Protein AF-A0A8D8AAT9-F1 (afdb_monomer)

Radius of gyration: 18.58 Å; Cα contacts (8 Å, |Δi|>4): 107; chains: 1; bounding box: 47×24×62 Å

Sequence (138 aa):
MTPTVLLALEHLLLLVICITGDKLGAIVQKPPLLRAVIDNITHALIGGLVTEIIVRDYKDQLDRSDQITLIAVGFVASSWIDLDHFIEARSFHLDDATSLTHRPFLHNSMIFVALFASMITSVICQHSLLGSLWFSVG

Foldseek 3Di:
DPPVVVLVVLVVVLVVLVVVLVVVLVVPPPDLVVSLVSNLQSQLVNQLSVLLSVVVVCVVVDDPVRSVVSSNCSSVLSSCLLVQLCVVLVHPDSCSSSVDPDDGDSVPVVVVVVVVVVVVVVVVVVVVVVVVVVVVVD

pLDDT: mean 80.0, std 12.66, range [44.53, 96.56]

Mean predicted aligned error: 9.88 Å

InterPro domains:
  IPR026572 Transmembrane protein 267 [PTHR13628] (6-126)

Solvent-accessible surface area (backbone atoms only — not comparable to full-atom values): 7459 Å² total; per-residue (Å²): 130,56,73,66,58,52,54,52,49,54,54,51,50,50,53,50,48,53,54,50,35,56,50,51,44,68,70,37,71,70,58,62,68,61,24,52,50,47,49,33,51,37,37,17,52,51,27,23,52,55,34,44,61,56,45,61,80,43,48,94,82,42,55,74,68,53,48,52,49,50,24,50,49,30,19,54,56,33,43,49,45,67,52,36,32,30,61,70,47,74,32,93,48,64,69,51,28,72,62,57,93,63,83,44,77,50,72,43,58,65,54,53,51,50,52,52,52,49,50,52,50,49,54,53,48,51,54,53,51,54,51,52,52,53,66,72,76,105

Structure (mmCIF, N/CA/C/O backbone):
data_AF-A0A8D8AAT9-F1
#
_entry.id   AF-A0A8D8AAT9-F1
#
loop_
_atom_site.group_PDB
_atom_site.id
_atom_site.type_symbol
_atom_site.label_atom_id
_atom_site.label_alt_id
_atom_site.label_comp_id
_atom_site.label_asym_id
_atom_site.label_entity_id
_atom_site.label_seq_id
_atom_site.pdbx_PDB_ins_code
_atom_site.Cartn_x
_atom_site.Cartn_y
_atom_site.Cartn_z
_atom_site.occupancy
_atom_site.B_iso_or_equiv
_atom_site.auth_seq_id
_atom_site.auth_comp_id
_atom_site.auth_asym_id
_atom_site.auth_atom_id
_atom_site.pdbx_PDB_model_num
ATOM 1 N N . MET A 1 1 ? -26.014 -2.847 5.798 1.00 61.47 1 MET A N 1
ATOM 2 C CA . MET A 1 1 ? -25.142 -4.044 5.839 1.00 61.47 1 MET A CA 1
ATOM 3 C C . MET A 1 1 ? -24.715 -4.280 7.270 1.00 61.47 1 MET A C 1
ATOM 5 O O . MET A 1 1 ? -24.475 -3.306 7.971 1.00 61.47 1 MET A O 1
ATOM 9 N N . THR A 1 2 ? -24.622 -5.533 7.708 1.00 81.69 2 THR A N 1
ATOM 10 C CA . THR A 1 2 ? -23.966 -5.843 8.984 1.00 81.69 2 THR A CA 1
ATOM 11 C C . THR A 1 2 ? -22.454 -5.599 8.852 1.00 81.69 2 THR A C 1
ATOM 13 O O . THR A 1 2 ? -21.920 -5.717 7.744 1.00 81.69 2 THR A O 1
ATOM 16 N N . PRO A 1 3 ? -21.747 -5.263 9.947 1.00 81.06 3 PRO A N 1
ATOM 17 C CA . PRO A 1 3 ? -20.299 -5.026 9.921 1.00 81.06 3 PRO A CA 1
ATOM 18 C C . PRO A 1 3 ? -19.513 -6.215 9.347 1.00 81.06 3 PRO A C 1
ATOM 20 O O . PRO A 1 3 ? -18.550 -6.020 8.617 1.00 81.06 3 PRO A O 1
ATOM 23 N N . THR A 1 4 ? -19.993 -7.438 9.577 1.00 85.25 4 THR A N 1
ATOM 24 C CA . THR A 1 4 ? -19.422 -8.674 9.024 1.00 85.25 4 THR A CA 1
ATOM 25 C C . THR A 1 4 ? -19.498 -8.764 7.502 1.00 85.25 4 THR A C 1
ATOM 27 O O . THR A 1 4 ? -18.540 -9.198 6.871 1.00 85.25 4 THR A O 1
ATOM 30 N N . VAL A 1 5 ? -20.609 -8.344 6.889 1.00 89.88 5 VAL A N 1
ATOM 31 C CA . VAL A 1 5 ? -20.745 -8.387 5.424 1.00 89.88 5 VAL A CA 1
ATOM 32 C C . VAL A 1 5 ? -19.837 -7.335 4.787 1.00 89.88 5 VAL A C 1
ATOM 34 O O . VAL A 1 5 ? -19.249 -7.595 3.747 1.00 89.88 5 VAL A O 1
ATOM 37 N N . LEU A 1 6 ? -19.682 -6.167 5.415 1.00 89.56 6 LEU A N 1
ATOM 38 C CA . LEU A 1 6 ? -18.788 -5.122 4.914 1.00 89.56 6 LEU A CA 1
ATOM 39 C C . LEU A 1 6 ? -17.319 -5.557 4.961 1.00 89.56 6 LEU A C 1
ATOM 41 O O . LEU A 1 6 ? -16.641 -5.467 3.944 1.00 89.56 6 LEU A O 1
ATOM 45 N N . LEU A 1 7 ? -16.884 -6.145 6.078 1.00 89.00 7 LEU A N 1
ATOM 46 C CA . LEU A 1 7 ? -15.547 -6.727 6.202 1.00 89.00 7 LEU A CA 1
ATOM 47 C C . LEU A 1 7 ? -15.298 -7.814 5.142 1.00 89.00 7 LEU A C 1
ATOM 49 O O . LEU A 1 7 ? -14.238 -7.853 4.521 1.00 89.00 7 LEU A O 1
ATOM 53 N N . ALA A 1 8 ? -16.289 -8.676 4.889 1.00 90.69 8 ALA A N 1
ATOM 54 C CA . ALA A 1 8 ? -16.193 -9.700 3.850 1.00 90.69 8 ALA A CA 1
ATOM 55 C C . ALA A 1 8 ? -16.064 -9.097 2.438 1.00 90.69 8 ALA A C 1
ATOM 57 O O . ALA A 1 8 ? -15.310 -9.624 1.620 1.00 90.69 8 ALA A O 1
ATOM 58 N N . LEU A 1 9 ? -16.757 -7.988 2.149 1.00 93.94 9 LEU A N 1
ATOM 59 C CA . LEU A 1 9 ? -16.606 -7.279 0.875 1.00 93.94 9 LEU A CA 1
ATOM 60 C C . LEU A 1 9 ? -15.226 -6.628 0.730 1.00 93.94 9 LEU A C 1
ATOM 62 O O . LEU A 1 9 ? -14.658 -6.692 -0.354 1.00 93.94 9 LEU A O 1
ATOM 66 N N . GLU A 1 10 ? -14.676 -6.041 1.794 1.00 92.50 10 GLU A N 1
ATOM 67 C CA . GLU A 1 10 ? -13.328 -5.451 1.788 1.00 92.50 10 GLU A CA 1
ATOM 68 C C . GLU A 1 10 ? -12.257 -6.522 1.508 1.00 92.50 10 GLU A C 1
ATOM 70 O O . GLU A 1 10 ? -11.386 -6.324 0.663 1.00 92.50 10 GLU A O 1
ATOM 75 N N . HIS A 1 11 ? -12.376 -7.705 2.119 1.00 91.19 11 HIS A N 1
ATOM 76 C CA . HIS A 1 11 ? -11.475 -8.833 1.849 1.00 91.19 11 HIS A CA 1
ATOM 77 C C . HIS A 1 11 ? -11.639 -9.395 0.431 1.00 91.19 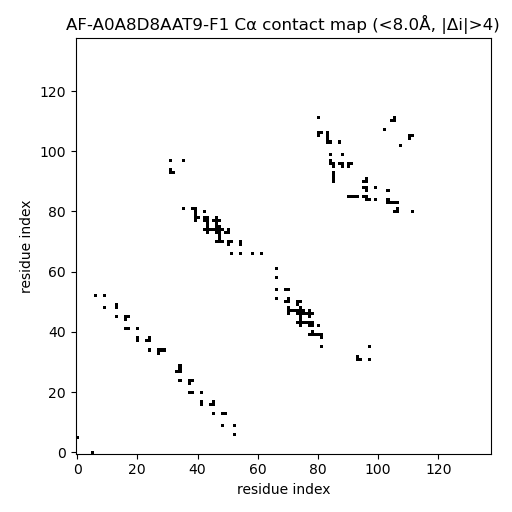11 HIS A C 1
ATOM 79 O O . HIS A 1 11 ? -10.652 -9.747 -0.217 1.00 91.19 11 HIS A O 1
ATOM 85 N N . LEU A 1 12 ? -12.874 -9.469 -0.076 1.00 94.81 12 LEU A N 1
ATOM 86 C CA . LEU A 1 12 ? -13.124 -9.870 -1.459 1.00 94.81 12 LEU A CA 1
ATOM 87 C C . LEU A 1 12 ? -12.510 -8.865 -2.441 1.00 94.81 12 LEU A C 1
ATOM 89 O O . LEU A 1 12 ? -11.896 -9.269 -3.426 1.00 94.81 12 LEU A O 1
ATOM 93 N N . LEU A 1 13 ? -12.645 -7.568 -2.165 1.00 96.25 13 LEU A N 1
ATOM 94 C CA . LEU A 1 13 ? -12.032 -6.510 -2.959 1.00 96.25 13 LEU A CA 1
ATOM 95 C C . LEU A 1 13 ? -10.504 -6.628 -2.949 1.00 96.25 13 LEU A C 1
ATOM 97 O O . LEU A 1 13 ? -9.893 -6.559 -4.013 1.00 96.25 13 LEU A O 1
ATOM 101 N N . LEU A 1 14 ? -9.900 -6.879 -1.784 1.00 93.38 14 LEU A N 1
ATOM 102 C CA . LEU A 1 14 ? -8.461 -7.107 -1.658 1.00 93.38 14 LEU A CA 1
ATOM 103 C C . LEU A 1 14 ? -8.006 -8.287 -2.525 1.00 93.38 14 LEU A C 1
ATOM 105 O O . LEU A 1 14 ? -7.063 -8.155 -3.301 1.00 93.38 14 LEU A O 1
ATOM 109 N N . LEU A 1 15 ? -8.722 -9.414 -2.463 1.00 93.31 15 LEU A N 1
ATOM 110 C CA . LEU A 1 15 ? -8.441 -10.582 -3.298 1.00 93.31 15 LEU A CA 1
ATOM 111 C C . LEU A 1 15 ? -8.524 -10.249 -4.796 1.00 93.31 15 LEU A C 1
ATOM 113 O O . LEU A 1 15 ? -7.659 -10.659 -5.572 1.00 93.31 15 LEU A O 1
ATOM 117 N N . VAL A 1 16 ? -9.552 -9.503 -5.209 1.00 96.56 16 VAL A N 1
ATOM 118 C CA . VAL A 1 16 ? -9.727 -9.078 -6.605 1.00 96.56 16 VAL A CA 1
ATOM 119 C C . VAL A 1 16 ? -8.579 -8.176 -7.053 1.00 96.56 16 VAL A C 1
ATOM 121 O O . VAL A 1 16 ? -8.076 -8.375 -8.159 1.00 96.56 16 VAL A O 1
ATOM 124 N N . ILE A 1 17 ? -8.138 -7.231 -6.217 1.00 94.62 17 ILE A N 1
ATOM 125 C CA . ILE A 1 17 ? -6.997 -6.351 -6.508 1.00 94.62 17 ILE A CA 1
ATOM 126 C C . ILE A 1 17 ? -5.727 -7.180 -6.702 1.00 94.62 17 ILE A C 1
ATOM 128 O O . ILE A 1 17 ? -5.081 -7.024 -7.734 1.00 94.62 17 ILE A O 1
ATOM 132 N N . CYS A 1 18 ? -5.418 -8.109 -5.791 1.00 91.69 18 CYS A N 1
ATOM 133 C CA . CYS A 1 18 ? -4.233 -8.964 -5.905 1.00 91.69 18 CYS A CA 1
ATOM 134 C C . CYS A 1 18 ? -4.245 -9.789 -7.202 1.00 91.69 18 CYS A C 1
ATOM 136 O O . CYS A 1 18 ? -3.292 -9.754 -7.973 1.00 91.69 18 CYS A O 1
ATOM 138 N N . ILE A 1 19 ? -5.353 -10.484 -7.494 1.00 92.81 19 ILE A N 1
ATOM 139 C CA . ILE A 1 19 ? -5.464 -11.313 -8.707 1.00 92.81 19 ILE A CA 1
ATOM 140 C C . ILE A 1 19 ? -5.373 -10.454 -9.972 1.00 92.81 19 ILE A C 1
ATOM 142 O O . ILE A 1 19 ? -4.762 -10.860 -10.963 1.00 92.81 19 ILE A O 1
ATOM 146 N N . THR A 1 20 ? -6.022 -9.290 -9.973 1.00 93.44 20 THR A N 1
ATOM 147 C CA . THR A 1 20 ? -6.062 -8.407 -11.143 1.00 93.44 20 THR A CA 1
ATOM 148 C C . THR A 1 20 ? -4.702 -7.767 -11.390 1.00 93.44 20 THR A C 1
ATOM 150 O O . THR A 1 20 ? -4.262 -7.756 -12.537 1.00 93.44 20 THR A O 1
ATOM 153 N N . GLY A 1 21 ? -4.023 -7.305 -10.338 1.00 91.06 21 GLY A N 1
ATOM 154 C CA . GLY A 1 21 ? -2.667 -6.763 -10.402 1.00 91.06 21 GLY A CA 1
ATOM 155 C C . GLY A 1 21 ? -1.671 -7.784 -10.945 1.00 91.06 21 GLY A C 1
ATOM 156 O O . GLY A 1 21 ? -1.029 -7.518 -11.961 1.00 91.06 21 GLY A O 1
ATOM 157 N N . ASP A 1 22 ? -1.650 -8.997 -10.381 1.00 88.00 22 ASP A N 1
ATOM 158 C CA . ASP A 1 22 ? -0.780 -10.088 -10.846 1.00 88.00 22 ASP A CA 1
ATOM 159 C C . ASP A 1 22 ? -1.022 -10.423 -12.324 1.00 88.00 22 ASP A C 1
ATOM 161 O O . ASP A 1 22 ? -0.087 -10.558 -13.119 1.00 88.00 22 ASP A O 1
ATOM 165 N N . LYS A 1 23 ? -2.295 -10.542 -12.728 1.00 90.56 23 LYS A N 1
ATOM 166 C CA . LYS A 1 23 ? -2.641 -10.854 -14.121 1.00 90.56 23 LYS A CA 1
ATOM 167 C C . LYS A 1 23 ? -2.282 -9.719 -15.071 1.00 90.56 23 LYS A C 1
ATOM 169 O O . LYS A 1 23 ? -1.741 -9.991 -16.141 1.00 90.56 23 LYS A O 1
ATOM 174 N N . LEU A 1 24 ? -2.571 -8.470 -14.711 1.00 89.19 24 LEU A N 1
ATOM 175 C CA . LEU A 1 24 ? -2.217 -7.308 -15.526 1.00 89.19 24 LEU A CA 1
ATOM 176 C C . LEU A 1 24 ? -0.699 -7.188 -15.676 1.00 89.19 24 LEU A C 1
ATOM 178 O O . LEU A 1 24 ? -0.227 -7.020 -16.798 1.00 89.19 24 LEU A O 1
ATOM 182 N N . GLY A 1 25 ? 0.060 -7.357 -14.592 1.00 85.44 25 GLY A N 1
ATOM 183 C CA . GLY A 1 25 ? 1.522 -7.354 -14.619 1.00 85.44 25 GLY A CA 1
ATOM 184 C C . GLY A 1 25 ? 2.111 -8.487 -15.468 1.00 85.44 25 GLY A C 1
ATOM 185 O O . GLY A 1 25 ? 3.115 -8.288 -16.150 1.00 85.44 25 GLY A O 1
ATOM 186 N N . ALA A 1 26 ? 1.468 -9.660 -15.492 1.00 85.00 26 ALA A N 1
ATOM 187 C CA . ALA A 1 26 ? 1.881 -10.781 -16.338 1.00 85.00 26 ALA A CA 1
ATOM 188 C C . ALA A 1 26 ? 1.571 -10.563 -17.832 1.00 85.00 26 ALA A C 1
ATOM 190 O O . ALA A 1 26 ? 2.361 -10.969 -18.690 1.00 85.00 26 ALA A O 1
ATOM 191 N N . ILE A 1 27 ? 0.432 -9.933 -18.146 1.00 89.06 27 ILE A N 1
ATOM 192 C CA . ILE A 1 27 ? 0.006 -9.627 -19.522 1.00 89.06 27 ILE A CA 1
ATOM 193 C C . ILE A 1 27 ? 0.843 -8.481 -20.103 1.00 89.06 27 ILE A C 1
ATOM 195 O O . ILE A 1 27 ? 1.283 -8.540 -21.253 1.00 89.06 27 ILE A O 1
ATOM 199 N N . VAL A 1 28 ? 1.078 -7.433 -19.315 1.00 85.88 28 VAL A N 1
ATOM 200 C CA . VAL A 1 28 ? 1.797 -6.236 -19.747 1.00 85.88 28 VAL A CA 1
ATOM 201 C C . VAL A 1 28 ? 3.291 -6.426 -19.518 1.00 85.88 28 VAL A C 1
ATOM 203 O O . VAL A 1 28 ? 3.852 -6.011 -18.512 1.00 85.88 28 VAL A O 1
ATOM 206 N N . GLN A 1 29 ? 3.964 -7.046 -20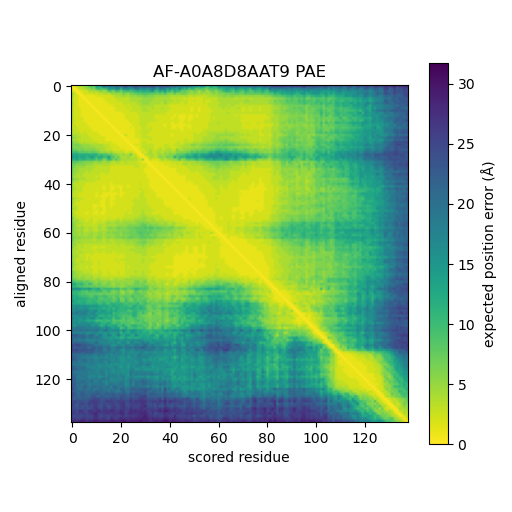.488 1.00 75.94 29 GLN A N 1
ATOM 207 C CA . GLN A 1 29 ? 5.425 -7.186 -20.449 1.00 75.94 29 GLN A CA 1
ATOM 208 C C . GLN A 1 29 ? 6.169 -5.997 -21.069 1.00 75.94 29 GLN A C 1
ATOM 210 O O . GLN A 1 29 ? 7.340 -5.780 -20.762 1.00 75.94 29 GLN A O 1
ATOM 215 N N . LYS A 1 30 ? 5.512 -5.224 -21.945 1.00 79.75 30 LYS A N 1
ATOM 216 C CA . LYS A 1 30 ? 6.080 -4.034 -22.594 1.00 79.75 30 LYS A CA 1
ATOM 217 C C . LYS A 1 30 ? 5.022 -2.930 -22.741 1.00 79.75 30 LYS A C 1
ATOM 219 O O . LYS A 1 30 ? 3.877 -3.255 -23.051 1.00 79.75 30 LYS A O 1
ATOM 224 N N . PRO A 1 31 ? 5.404 -1.646 -22.608 1.00 82.88 31 PRO A N 1
ATOM 225 C CA . PRO A 1 31 ? 6.723 -1.162 -22.184 1.00 82.88 31 PRO A CA 1
ATOM 226 C C . PRO A 1 31 ? 6.970 -1.388 -20.673 1.00 82.88 31 PRO A C 1
ATOM 228 O O . PRO A 1 31 ? 6.000 -1.407 -19.913 1.00 82.88 31 PRO A O 1
ATOM 231 N N . PRO A 1 32 ? 8.235 -1.520 -20.218 1.00 80.06 32 PRO A N 1
ATOM 232 C CA . PRO A 1 32 ? 8.574 -1.740 -18.802 1.00 80.06 32 PRO A CA 1
ATOM 233 C C . PRO A 1 32 ? 7.967 -0.698 -17.855 1.00 80.06 32 PRO A C 1
ATOM 235 O O . PRO A 1 32 ? 7.523 -1.038 -16.764 1.00 80.06 32 PRO A O 1
ATOM 238 N N . LEU A 1 33 ? 7.847 0.551 -18.320 1.00 82.69 33 LEU A N 1
ATOM 239 C CA . LEU A 1 33 ? 7.174 1.629 -17.596 1.00 82.69 33 LEU A CA 1
ATOM 240 C C . LEU A 1 33 ? 5.726 1.314 -17.247 1.00 82.69 33 LEU A C 1
ATOM 242 O O . LEU A 1 33 ? 5.313 1.531 -16.115 1.00 82.69 33 LEU A O 1
ATOM 246 N N . LEU A 1 34 ? 4.954 0.793 -18.200 1.00 83.69 34 LEU A N 1
ATOM 247 C CA . LEU A 1 34 ? 3.550 0.494 -17.945 1.00 83.69 34 LEU A CA 1
ATOM 248 C C . LEU A 1 34 ? 3.415 -0.639 -16.925 1.00 83.69 34 LEU A C 1
ATOM 250 O O . LEU A 1 34 ? 2.554 -0.576 -16.055 1.00 83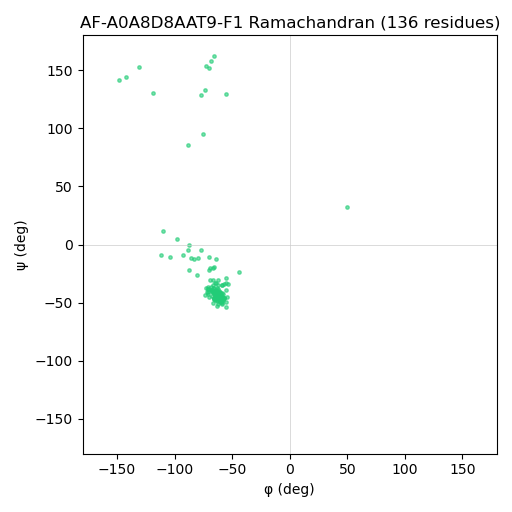.69 34 LEU A O 1
ATOM 254 N N . ARG A 1 35 ? 4.302 -1.636 -16.997 1.00 84.62 35 ARG A N 1
ATOM 255 C CA . ARG A 1 35 ? 4.356 -2.723 -16.018 1.00 84.62 35 ARG A CA 1
ATOM 256 C C . ARG A 1 35 ? 4.690 -2.206 -14.617 1.00 84.62 35 ARG A C 1
ATOM 258 O O . ARG A 1 35 ? 3.972 -2.538 -13.686 1.00 84.62 35 ARG A O 1
ATOM 265 N N . ALA A 1 36 ? 5.715 -1.364 -14.487 1.00 84.19 36 ALA A N 1
ATOM 266 C CA . ALA A 1 36 ? 6.110 -0.769 -13.209 1.00 84.19 36 ALA A CA 1
ATOM 267 C C . ALA A 1 36 ? 5.001 0.112 -12.608 1.00 84.19 36 ALA A C 1
ATOM 269 O O . ALA A 1 36 ? 4.762 0.082 -11.407 1.00 84.19 36 ALA A O 1
ATOM 270 N N . VAL A 1 37 ? 4.275 0.863 -13.444 1.00 86.62 37 VAL A N 1
ATOM 271 C CA . VAL A 1 37 ? 3.120 1.660 -12.997 1.00 86.62 37 VAL A CA 1
ATOM 272 C C . VAL A 1 37 ? 1.988 0.764 -12.487 1.00 86.62 37 VAL A C 1
ATOM 274 O O . VAL A 1 37 ? 1.392 1.073 -11.459 1.00 86.62 37 VAL A O 1
ATOM 277 N N . ILE A 1 38 ? 1.689 -0.340 -13.180 1.00 89.19 38 ILE A N 1
ATOM 278 C CA . ILE A 1 38 ? 0.664 -1.304 -12.749 1.00 89.19 38 ILE A CA 1
ATOM 279 C C . ILE A 1 38 ? 1.038 -1.937 -11.405 1.00 89.19 38 ILE A C 1
ATOM 281 O O . ILE A 1 38 ? 0.178 -2.033 -10.528 1.00 89.19 38 ILE A O 1
ATOM 285 N N . ASP A 1 39 ? 2.296 -2.345 -11.239 1.00 86.88 39 ASP A N 1
ATOM 286 C CA . ASP A 1 39 ? 2.794 -2.972 -10.009 1.00 86.88 39 ASP A CA 1
ATOM 287 C C . ASP A 1 39 ? 2.695 -2.000 -8.823 1.00 86.88 39 ASP A C 1
ATOM 289 O O . ASP A 1 39 ? 2.050 -2.300 -7.817 1.00 86.88 39 ASP A O 1
ATOM 293 N N . ASN A 1 40 ? 3.167 -0.763 -9.006 1.00 89.94 40 ASN A N 1
ATOM 294 C CA . ASN A 1 40 ? 3.122 0.269 -7.971 1.00 89.94 40 ASN A CA 1
ATOM 295 C C . ASN A 1 40 ? 1.684 0.626 -7.566 1.00 89.94 40 ASN A C 1
ATOM 297 O O . ASN A 1 40 ? 1.355 0.669 -6.379 1.00 89.94 40 ASN A O 1
ATOM 301 N N . ILE A 1 41 ? 0.786 0.818 -8.542 1.00 92.38 41 ILE A N 1
ATOM 302 C CA . ILE A 1 41 ? -0.638 1.059 -8.259 1.00 92.38 41 ILE A CA 1
ATOM 303 C C . ILE A 1 41 ? -1.227 -0.116 -7.474 1.00 92.38 41 ILE A C 1
ATOM 305 O O . ILE A 1 41 ? -1.978 0.101 -6.523 1.00 92.38 41 ILE A O 1
ATOM 309 N N . THR A 1 42 ? -0.881 -1.351 -7.840 1.00 92.88 42 THR A N 1
ATOM 310 C CA . THR A 1 42 ? -1.343 -2.551 -7.133 1.00 92.88 42 THR A CA 1
ATOM 311 C C . THR A 1 42 ? -0.870 -2.535 -5.680 1.00 92.88 42 THR A C 1
ATOM 313 O O . THR A 1 42 ? -1.690 -2.687 -4.773 1.00 92.88 42 THR A O 1
ATOM 316 N N . HIS A 1 43 ? 0.413 -2.263 -5.434 1.00 90.94 43 HIS A N 1
ATOM 317 C CA . HIS A 1 43 ? 0.968 -2.146 -4.086 1.00 90.94 43 HIS A CA 1
ATOM 318 C C . HIS A 1 43 ? 0.314 -1.027 -3.268 1.00 90.94 43 HIS A C 1
ATOM 320 O O . HIS A 1 43 ? -0.073 -1.257 -2.120 1.00 90.94 43 HIS A O 1
ATOM 326 N N . ALA A 1 44 ? 0.119 0.156 -3.852 1.00 92.31 44 ALA A N 1
ATOM 327 C CA . ALA A 1 44 ? -0.533 1.280 -3.186 1.00 92.31 44 ALA A CA 1
ATOM 328 C C . ALA A 1 44 ? -1.983 0.945 -2.784 1.00 92.31 44 ALA A C 1
ATOM 330 O O . ALA A 1 44 ? -2.392 1.201 -1.647 1.00 92.31 44 ALA A O 1
ATOM 331 N N . LEU A 1 45 ? -2.748 0.312 -3.684 1.00 94.94 45 LEU A N 1
ATOM 332 C CA . LEU A 1 45 ? -4.126 -0.118 -3.422 1.00 94.94 45 LEU A CA 1
ATOM 333 C C . LEU A 1 45 ? -4.204 -1.188 -2.328 1.00 94.94 45 LEU A C 1
ATOM 335 O O . LEU A 1 45 ? -5.054 -1.083 -1.443 1.00 94.94 45 LEU A O 1
ATOM 339 N N . ILE A 1 46 ? -3.314 -2.184 -2.360 1.00 94.25 46 ILE A N 1
ATOM 340 C CA . ILE A 1 46 ? -3.215 -3.207 -1.310 1.00 94.25 46 ILE A CA 1
ATOM 341 C C . ILE A 1 46 ? -2.916 -2.542 0.038 1.00 94.25 46 ILE A C 1
ATOM 343 O O . ILE A 1 46 ? -3.624 -2.793 1.010 1.00 94.25 46 ILE A O 1
ATOM 347 N N . GLY A 1 47 ? -1.919 -1.657 0.094 1.00 90.88 47 GLY A N 1
ATOM 348 C CA . GLY A 1 47 ? -1.521 -0.950 1.312 1.00 90.88 47 GLY A CA 1
ATOM 349 C C . GLY A 1 47 ? -2.637 -0.120 1.935 1.00 90.88 47 GLY A C 1
ATOM 350 O O . GLY A 1 47 ? -2.903 -0.223 3.135 1.00 90.88 47 GLY A O 1
ATOM 351 N N . GLY A 1 48 ? -3.319 0.678 1.109 1.00 93.75 48 GLY A N 1
ATOM 352 C CA . GLY A 1 48 ? -4.462 1.481 1.536 1.00 93.75 48 GLY A CA 1
ATOM 353 C C . GLY A 1 48 ? -5.610 0.618 2.062 1.00 93.75 48 GLY A C 1
ATOM 354 O O . GLY A 1 48 ? -6.110 0.869 3.156 1.00 93.75 48 GLY A O 1
ATOM 355 N N . LEU A 1 49 ? -5.986 -0.438 1.332 1.00 94.75 49 LEU A N 1
ATOM 356 C CA . LEU A 1 49 ? -7.118 -1.291 1.701 1.00 94.75 49 LEU A CA 1
ATOM 357 C C . LEU A 1 49 ? -6.833 -2.167 2.929 1.00 94.75 49 LEU A C 1
ATOM 359 O O . LEU A 1 49 ? -7.704 -2.334 3.777 1.00 94.75 49 LEU A O 1
ATOM 363 N N . VAL A 1 50 ? -5.614 -2.695 3.070 1.00 93.69 50 VAL A N 1
ATOM 364 C CA . VAL A 1 50 ? -5.206 -3.427 4.282 1.00 93.69 50 VAL A CA 1
ATOM 365 C C . VAL A 1 50 ? -5.218 -2.499 5.494 1.00 93.69 50 VAL A C 1
ATOM 367 O O . VAL A 1 50 ? -5.687 -2.890 6.561 1.00 93.69 50 VAL A O 1
ATOM 370 N N . THR A 1 51 ? -4.754 -1.258 5.335 1.00 90.94 51 THR A N 1
ATOM 371 C CA . THR A 1 51 ? -4.763 -0.288 6.434 1.00 90.94 51 THR A CA 1
ATOM 372 C C . THR A 1 51 ? -6.185 0.132 6.802 1.00 90.94 51 THR A C 1
ATOM 374 O O . THR A 1 51 ? -6.481 0.214 7.987 1.00 90.94 51 THR A O 1
ATOM 377 N N . GLU A 1 52 ? -7.085 0.318 5.831 1.00 94.06 52 GLU A N 1
ATOM 378 C CA . GLU A 1 52 ? -8.523 0.541 6.069 1.00 94.06 52 GLU A CA 1
ATOM 379 C C . GLU A 1 52 ? -9.134 -0.590 6.914 1.00 94.06 52 GLU A C 1
ATOM 381 O O . GLU A 1 52 ? -9.774 -0.316 7.930 1.00 94.06 52 GLU A O 1
ATOM 386 N N . ILE A 1 53 ? -8.888 -1.854 6.536 1.00 92.12 53 ILE A N 1
ATOM 387 C CA . ILE A 1 53 ? -9.385 -3.033 7.265 1.00 92.12 53 ILE A CA 1
ATOM 388 C C . ILE A 1 53 ? -8.909 -3.007 8.724 1.00 92.12 53 ILE A C 1
ATOM 390 O O . ILE A 1 53 ? -9.710 -3.206 9.632 1.00 92.12 53 ILE A O 1
ATOM 394 N N . ILE A 1 54 ? -7.624 -2.717 8.957 1.00 89.56 54 ILE A N 1
ATOM 395 C CA . ILE A 1 54 ? -7.055 -2.641 10.310 1.00 89.56 54 ILE A CA 1
ATOM 396 C C . ILE A 1 54 ? -7.649 -1.458 11.083 1.00 89.56 54 ILE A C 1
ATOM 398 O O . ILE A 1 54 ? -8.121 -1.625 12.201 1.00 89.56 54 ILE A O 1
ATOM 402 N N . VAL A 1 55 ? -7.650 -0.255 10.503 1.00 89.56 55 VAL A N 1
ATOM 403 C CA . VAL A 1 55 ? -8.130 0.979 11.149 1.00 89.56 55 VAL A CA 1
ATOM 404 C C . VAL A 1 55 ? -9.596 0.858 11.565 1.00 89.56 55 VAL A C 1
ATOM 406 O O . VAL A 1 55 ? -9.981 1.359 12.623 1.00 89.56 55 VAL A O 1
ATOM 409 N N . ARG A 1 56 ? -10.413 0.150 10.780 1.00 88.88 56 ARG A N 1
ATOM 410 C CA . ARG A 1 56 ? -11.823 -0.114 11.080 1.00 88.88 56 ARG A CA 1
ATOM 411 C C . ARG A 1 56 ? -12.026 -0.855 12.408 1.00 88.88 56 ARG A C 1
ATOM 413 O O . ARG A 1 56 ? -12.999 -0.548 13.101 1.00 88.88 56 ARG A O 1
ATOM 420 N N . ASP A 1 57 ? -11.119 -1.755 12.790 1.00 86.62 57 ASP A N 1
ATOM 421 C CA . ASP A 1 57 ? -11.168 -2.459 14.083 1.00 86.62 57 ASP A CA 1
ATOM 422 C C . ASP A 1 57 ? -10.878 -1.524 15.273 1.00 86.62 57 ASP A C 1
ATOM 424 O O . ASP A 1 57 ? -11.296 -1.794 16.399 1.00 86.62 57 ASP A O 1
ATOM 428 N N . TYR A 1 58 ? -10.236 -0.379 15.020 1.00 85.81 58 TYR A N 1
ATOM 429 C CA . TYR A 1 58 ? -9.890 0.641 16.016 1.00 85.81 58 TYR A CA 1
ATOM 430 C C . TYR A 1 58 ? -10.695 1.941 15.862 1.00 85.81 58 TYR A C 1
ATOM 432 O O . TYR A 1 58 ? -10.379 2.939 16.508 1.00 85.81 58 TYR A O 1
ATOM 440 N N . LYS A 1 59 ? -11.758 1.954 15.046 1.00 87.00 59 LYS A N 1
ATOM 441 C CA . LYS A 1 59 ? -12.512 3.174 14.693 1.00 87.00 59 LYS A CA 1
ATOM 442 C C . LYS A 1 59 ? -13.055 3.966 15.892 1.00 87.00 59 LYS A C 1
ATOM 444 O O . LYS A 1 59 ? -13.250 5.168 15.774 1.00 87.00 59 LYS A O 1
ATOM 449 N N . ASP A 1 60 ? -13.343 3.294 17.010 1.00 89.38 60 ASP A N 1
ATOM 450 C CA . ASP A 1 60 ? -13.913 3.919 18.213 1.00 89.38 60 ASP A CA 1
ATOM 451 C C . ASP A 1 60 ? -12.821 4.566 19.091 1.00 89.38 60 ASP A C 1
ATOM 453 O O . ASP A 1 60 ? -13.129 5.326 20.003 1.00 89.38 60 ASP A O 1
ATOM 457 N N . GLN A 1 61 ? -11.547 4.260 18.816 1.00 88.94 61 GLN A N 1
ATOM 458 C CA . GLN A 1 61 ? -10.363 4.784 19.509 1.00 88.94 61 GLN A CA 1
ATOM 459 C C . GLN A 1 61 ? -9.625 5.855 18.690 1.00 88.94 61 GLN A C 1
ATOM 461 O O . GLN A 1 61 ? -8.721 6.497 19.214 1.00 88.94 61 GLN A O 1
ATOM 466 N N . LEU A 1 62 ? -9.978 6.017 17.412 1.00 86.50 62 LEU A N 1
ATOM 467 C CA . LEU A 1 62 ? -9.297 6.895 16.465 1.00 86.50 62 LEU A CA 1
ATOM 468 C C . LEU A 1 62 ? -10.252 7.964 15.950 1.00 86.50 62 LEU A C 1
ATOM 470 O O . LEU A 1 62 ? -11.321 7.645 15.424 1.00 86.50 62 LEU A O 1
ATOM 474 N N . ASP A 1 63 ? -9.826 9.222 15.992 1.00 91.69 63 ASP A N 1
ATOM 475 C CA . ASP A 1 63 ? -10.566 10.296 15.344 1.00 91.69 63 ASP A CA 1
ATOM 476 C C . ASP A 1 63 ? -10.504 10.161 13.819 1.00 91.69 63 ASP A C 1
ATOM 478 O O . ASP A 1 63 ? -9.605 9.549 13.238 1.00 91.69 63 ASP A O 1
ATOM 482 N N . ARG A 1 64 ? -11.472 10.767 13.125 1.00 91.44 64 ARG A N 1
ATOM 483 C CA . ARG A 1 64 ? -11.576 10.667 11.661 1.00 91.44 64 ARG A CA 1
ATOM 484 C C . ARG A 1 64 ? -10.311 11.147 10.938 1.00 91.44 64 ARG A C 1
ATOM 486 O O . ARG A 1 64 ? -9.976 10.605 9.887 1.00 91.44 64 ARG A O 1
ATOM 493 N N . SER A 1 65 ? -9.624 12.156 11.475 1.00 91.62 65 SER A N 1
ATOM 494 C CA . SER A 1 65 ? -8.342 12.634 10.941 1.00 91.62 65 SER A CA 1
ATOM 495 C C . SER A 1 65 ? -7.259 11.565 11.012 1.00 91.62 65 SER A C 1
ATOM 497 O O . SER A 1 65 ? -6.509 11.396 10.051 1.00 91.62 65 SER A O 1
ATOM 499 N N . ASP A 1 66 ? -7.206 10.823 12.114 1.00 85.94 66 ASP A N 1
ATOM 500 C CA . ASP A 1 66 ? -6.187 9.806 12.363 1.00 85.94 66 ASP A CA 1
ATOM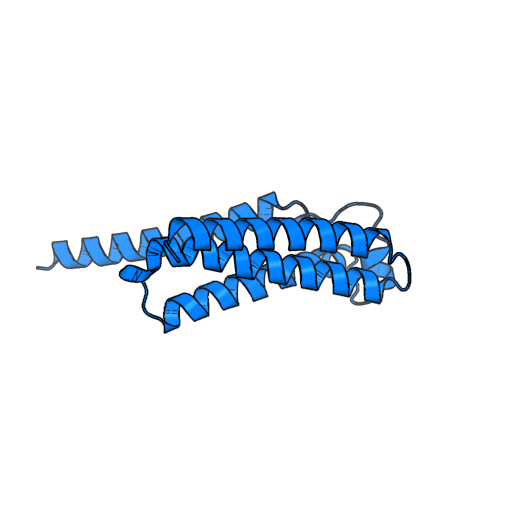 501 C C . ASP A 1 66 ? -6.429 8.598 11.471 1.00 85.94 66 ASP A C 1
ATOM 503 O O . ASP A 1 66 ? -5.498 8.100 10.845 1.00 85.94 66 ASP A O 1
ATOM 507 N N . GLN A 1 67 ? -7.695 8.201 11.317 1.00 89.94 67 GLN A N 1
ATOM 508 C CA . GLN A 1 67 ? -8.095 7.149 10.385 1.00 89.94 67 GLN A CA 1
ATOM 509 C C . GLN A 1 67 ? -7.623 7.473 8.960 1.00 89.94 67 GLN A C 1
ATOM 511 O O . GLN A 1 67 ? -6.888 6.692 8.356 1.00 89.94 67 GLN A O 1
ATOM 516 N N . ILE A 1 68 ? -7.975 8.661 8.447 1.00 93.75 68 ILE A N 1
ATOM 517 C CA . ILE A 1 68 ? -7.582 9.104 7.099 1.00 93.75 68 ILE A CA 1
ATOM 518 C C . ILE A 1 68 ? -6.059 9.169 6.967 1.00 93.75 68 ILE A C 1
ATOM 520 O O . ILE A 1 68 ? -5.514 8.745 5.949 1.00 93.75 68 ILE A O 1
ATOM 524 N N . THR A 1 69 ? -5.370 9.681 7.988 1.00 90.31 69 THR A N 1
ATOM 525 C CA . THR A 1 69 ? -3.908 9.799 7.985 1.00 90.31 69 THR A CA 1
ATOM 526 C C . THR A 1 69 ? -3.252 8.426 7.922 1.00 90.31 69 THR A C 1
ATOM 528 O O . THR A 1 69 ? -2.369 8.222 7.096 1.00 90.31 69 THR A O 1
ATOM 531 N N . LEU A 1 70 ? -3.703 7.465 8.729 1.00 85.62 70 LEU A N 1
ATOM 532 C CA . LEU A 1 70 ? -3.171 6.103 8.726 1.00 85.62 70 LEU A CA 1
ATOM 533 C C . LEU A 1 70 ? -3.388 5.424 7.372 1.00 85.62 70 LEU A C 1
ATOM 535 O O . LEU A 1 70 ? -2.438 4.877 6.817 1.00 85.62 70 LEU A O 1
ATOM 539 N N . ILE A 1 71 ? -4.590 5.523 6.799 1.00 92.94 71 ILE A N 1
ATOM 540 C CA . ILE A 1 71 ? -4.894 4.967 5.471 1.00 92.94 71 ILE A CA 1
ATOM 541 C C . ILE A 1 71 ? -4.006 5.606 4.394 1.00 92.94 71 ILE A C 1
ATOM 543 O O . ILE A 1 71 ? -3.418 4.897 3.574 1.00 92.94 71 ILE A O 1
ATOM 547 N N . ALA A 1 72 ? -3.857 6.935 4.413 1.00 91.12 72 ALA A N 1
ATOM 548 C CA . ALA A 1 72 ? -2.993 7.655 3.482 1.00 91.12 72 ALA A CA 1
ATOM 549 C C . ALA A 1 72 ? -1.521 7.243 3.632 1.00 91.12 72 ALA A C 1
ATOM 551 O O . ALA A 1 72 ? -0.838 7.032 2.632 1.00 91.12 72 ALA A O 1
ATOM 552 N N . VAL A 1 73 ? -1.042 7.068 4.866 1.00 88.81 73 VAL A N 1
ATOM 553 C CA . VAL A 1 73 ? 0.310 6.570 5.147 1.00 88.81 73 VAL A CA 1
ATOM 554 C C . VAL A 1 73 ? 0.484 5.149 4.619 1.00 88.81 73 VAL A C 1
ATOM 556 O O . VAL A 1 73 ? 1.482 4.887 3.960 1.00 88.81 73 VAL A O 1
ATOM 559 N N . GLY A 1 74 ? -0.476 4.246 4.835 1.00 87.44 74 GLY A N 1
ATOM 560 C CA . GLY A 1 74 ? -0.422 2.876 4.313 1.00 87.44 74 GLY A CA 1
ATOM 561 C C . GLY A 1 74 ? -0.369 2.819 2.784 1.00 87.44 74 GLY A C 1
ATOM 562 O O . GLY A 1 74 ? 0.433 2.072 2.215 1.00 87.44 74 GLY A O 1
ATOM 563 N N . PHE A 1 75 ? -1.166 3.660 2.119 1.00 92.12 75 PHE A N 1
ATOM 564 C CA . PHE A 1 75 ? -1.165 3.821 0.664 1.00 92.12 75 PHE A CA 1
ATOM 565 C C . PHE A 1 75 ? 0.182 4.349 0.147 1.00 92.12 75 PHE A C 1
ATOM 567 O O . PHE A 1 75 ? 0.798 3.737 -0.725 1.00 92.12 75 PHE A O 1
ATOM 574 N N . VAL A 1 76 ? 0.669 5.462 0.710 1.00 89.19 76 VAL A N 1
ATOM 575 C CA . VAL A 1 76 ? 1.923 6.106 0.282 1.00 89.19 76 VAL A CA 1
ATOM 576 C C . VAL A 1 76 ? 3.124 5.216 0.576 1.00 89.19 76 VAL A C 1
ATOM 578 O O . VAL A 1 76 ? 3.959 5.015 -0.302 1.00 89.19 76 VAL A O 1
ATOM 581 N N . ALA A 1 77 ? 3.201 4.633 1.772 1.00 87.00 77 ALA A N 1
ATOM 582 C CA . ALA A 1 77 ? 4.287 3.734 2.134 1.00 87.00 77 ALA A CA 1
ATOM 583 C C . ALA A 1 77 ? 4.345 2.548 1.164 1.00 87.00 77 ALA A C 1
ATOM 585 O O . ALA A 1 77 ? 5.402 2.266 0.608 1.00 87.00 77 ALA A O 1
ATOM 586 N N . SER A 1 78 ? 3.210 1.910 0.874 1.00 88.88 78 SER A N 1
ATOM 587 C CA . SER A 1 78 ? 3.198 0.761 -0.038 1.00 88.88 78 SER A CA 1
ATOM 588 C C . SER A 1 78 ? 3.545 1.146 -1.482 1.00 88.88 78 SER A C 1
ATOM 590 O O . SER A 1 78 ? 4.195 0.368 -2.169 1.00 88.88 78 SER A O 1
ATOM 592 N N . SER A 1 79 ? 3.223 2.368 -1.925 1.00 87.69 79 SER A N 1
ATOM 593 C CA . SER A 1 79 ? 3.657 2.885 -3.239 1.00 87.69 79 SER A CA 1
ATOM 594 C C . SER A 1 79 ? 5.178 3.074 -3.366 1.00 87.69 79 SER A C 1
ATOM 596 O O . SER A 1 79 ? 5.717 3.157 -4.471 1.00 87.69 79 SER A O 1
ATOM 598 N N . TRP A 1 80 ? 5.894 3.144 -2.238 1.00 84.25 80 TRP A N 1
ATOM 599 C CA . TRP A 1 80 ? 7.353 3.251 -2.209 1.00 84.25 80 TRP A CA 1
ATOM 600 C C . TRP A 1 80 ? 8.077 1.911 -2.221 1.00 84.25 80 TRP A C 1
ATOM 602 O O . TRP A 1 80 ? 9.303 1.918 -2.321 1.00 84.25 80 TRP A O 1
ATOM 612 N N . ILE A 1 81 ? 7.361 0.784 -2.159 1.00 81.25 81 ILE A N 1
ATOM 613 C CA . ILE A 1 81 ? 7.978 -0.547 -2.206 1.00 81.25 81 ILE A CA 1
ATOM 614 C C . ILE A 1 81 ? 8.865 -0.672 -3.449 1.00 81.25 81 ILE A C 1
ATOM 6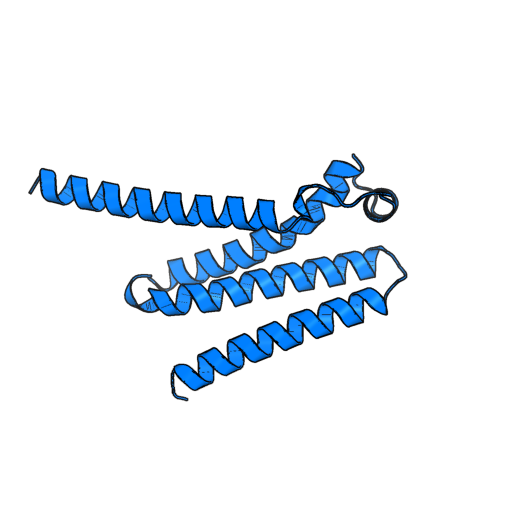16 O O . ILE A 1 81 ? 10.021 -1.048 -3.309 1.00 81.25 81 ILE A O 1
ATOM 620 N N . ASP A 1 82 ? 8.383 -0.225 -4.612 1.00 78.88 82 ASP A N 1
ATOM 621 C CA . ASP A 1 82 ? 9.095 -0.356 -5.892 1.00 78.88 82 ASP A CA 1
ATOM 622 C C . ASP A 1 82 ? 10.241 0.652 -6.094 1.00 78.88 82 ASP A C 1
ATOM 624 O O . ASP A 1 82 ? 10.972 0.576 -7.085 1.00 78.88 82 ASP A O 1
ATOM 628 N N . LEU A 1 83 ? 10.443 1.607 -5.171 1.00 76.56 83 LEU A N 1
ATOM 629 C CA . LEU A 1 83 ? 11.611 2.500 -5.225 1.00 76.56 83 LEU A CA 1
ATOM 630 C C . LEU A 1 83 ? 12.925 1.750 -4.984 1.00 76.56 83 LEU A C 1
ATOM 632 O O . LEU A 1 83 ? 13.997 2.224 -5.366 1.00 76.56 83 LEU A O 1
ATOM 636 N N . ASP A 1 84 ? 12.851 0.573 -4.375 1.00 72.81 84 ASP A N 1
ATOM 637 C CA . ASP A 1 84 ? 13.995 -0.281 -4.100 1.00 72.81 84 ASP A CA 1
ATOM 638 C C . ASP A 1 84 ? 14.710 -0.761 -5.368 1.00 72.81 84 ASP A C 1
ATOM 640 O O . ASP A 1 84 ? 15.933 -0.868 -5.365 1.00 72.81 84 ASP A O 1
ATOM 644 N N . HIS A 1 85 ? 13.984 -0.934 -6.474 1.00 75.50 85 HIS A N 1
ATOM 645 C CA . HIS A 1 85 ? 14.539 -1.272 -7.781 1.00 75.50 85 HIS A CA 1
ATOM 646 C C . HIS A 1 85 ? 15.436 -0.151 -8.314 1.00 75.50 85 HIS A C 1
ATOM 648 O O . HIS A 1 85 ? 16.503 -0.417 -8.862 1.00 75.50 85 HIS A O 1
ATOM 654 N N . PHE A 1 86 ? 15.055 1.112 -8.107 1.00 77.00 86 PHE A N 1
ATOM 655 C CA . PHE A 1 86 ? 15.870 2.262 -8.512 1.00 77.00 86 PHE A CA 1
ATOM 656 C C . PHE A 1 86 ? 17.120 2.413 -7.635 1.00 77.00 86 PHE A C 1
ATOM 658 O O . P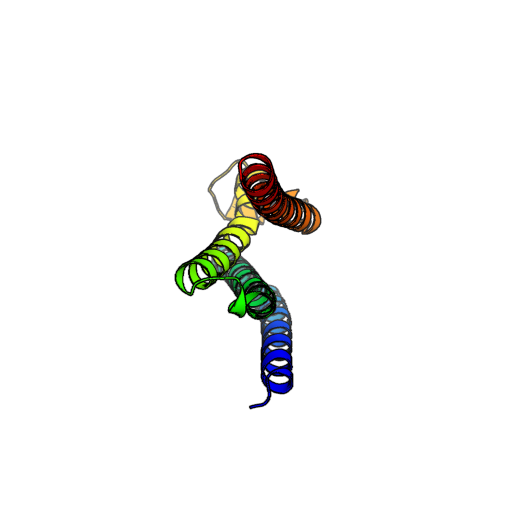HE A 1 86 ? 18.203 2.733 -8.129 1.00 77.00 86 PHE A O 1
ATOM 665 N N . ILE A 1 87 ? 16.989 2.145 -6.331 1.00 75.56 87 ILE A N 1
ATOM 666 C CA . ILE A 1 87 ? 18.114 2.167 -5.386 1.00 75.56 87 ILE A CA 1
ATOM 667 C C . ILE A 1 87 ? 19.111 1.050 -5.722 1.00 75.56 87 ILE A C 1
ATOM 669 O O . ILE A 1 87 ? 20.315 1.301 -5.800 1.00 75.56 87 ILE A O 1
ATOM 673 N N . GLU A 1 88 ? 18.614 -0.162 -5.962 1.00 78.12 88 GLU A N 1
ATOM 674 C CA . GLU A 1 88 ?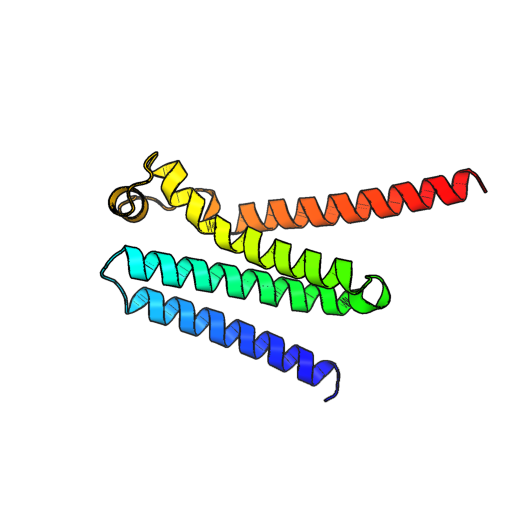 19.425 -1.341 -6.275 1.00 78.12 88 GLU A CA 1
ATOM 675 C C . GLU A 1 88 ? 20.114 -1.211 -7.637 1.00 78.12 88 GLU A C 1
ATOM 677 O O . GLU A 1 88 ? 21.307 -1.490 -7.758 1.00 78.12 88 GLU A O 1
ATOM 682 N N . ALA A 1 89 ? 19.411 -0.687 -8.645 1.00 79.19 89 ALA A N 1
ATOM 683 C CA . ALA A 1 89 ? 19.999 -0.382 -9.946 1.00 79.19 89 ALA A CA 1
ATOM 684 C C . ALA A 1 89 ? 20.980 0.802 -9.910 1.00 79.19 89 ALA A C 1
ATOM 686 O O . ALA A 1 89 ? 21.684 1.043 -10.891 1.00 79.19 89 ALA A O 1
ATOM 687 N N . ARG A 1 90 ? 21.034 1.558 -8.799 1.00 79.81 90 ARG A N 1
ATOM 688 C CA . ARG A 1 90 ? 21.804 2.809 -8.652 1.00 79.81 90 ARG A CA 1
ATOM 689 C C . ARG A 1 90 ? 21.547 3.793 -9.797 1.00 79.81 90 ARG A C 1
ATOM 691 O O . ARG A 1 90 ? 22.435 4.545 -10.199 1.00 79.81 90 ARG A O 1
ATOM 698 N N . SER A 1 91 ? 20.331 3.770 -10.329 1.00 78.94 91 SER A N 1
ATOM 699 C CA . SER A 1 91 ? 19.934 4.506 -11.520 1.00 78.94 91 SER A CA 1
ATOM 700 C C . SER A 1 91 ? 18.469 4.894 -11.405 1.00 78.94 91 SER A C 1
ATOM 702 O O . SER A 1 91 ? 17.638 4.123 -10.932 1.00 78.94 91 SER A O 1
ATOM 704 N N . PHE A 1 92 ? 18.149 6.099 -11.872 1.00 75.94 92 PHE A N 1
ATOM 705 C CA . PHE A 1 92 ? 16.766 6.544 -12.043 1.00 75.94 92 PHE A CA 1
ATOM 706 C C . PHE A 1 92 ? 16.195 6.142 -13.412 1.00 75.94 92 PHE A C 1
ATOM 708 O O . PHE A 1 92 ? 15.041 6.448 -13.711 1.00 75.94 92 PHE A O 1
ATOM 715 N N . HIS A 1 93 ? 16.987 5.467 -14.255 1.00 78.56 93 HIS A N 1
ATOM 716 C CA . HIS A 1 93 ? 16.507 4.950 -15.529 1.00 78.56 93 HIS A CA 1
ATOM 717 C C . HIS A 1 93 ? 15.684 3.690 -15.299 1.00 78.56 93 HIS A C 1
ATOM 719 O O . HIS A 1 93 ? 16.110 2.737 -14.649 1.00 78.56 93 HIS A O 1
ATOM 725 N N . LEU A 1 94 ? 14.490 3.691 -15.879 1.00 74.75 94 LEU A N 1
ATOM 726 C CA . LEU A 1 94 ? 13.536 2.605 -15.718 1.00 74.75 94 LEU A CA 1
ATOM 727 C C . LEU A 1 94 ? 14.020 1.286 -16.323 1.00 74.75 94 LEU A C 1
ATOM 729 O O . LEU A 1 94 ? 13.723 0.222 -15.788 1.00 74.75 94 LEU A O 1
ATOM 733 N N . ASP A 1 95 ? 14.773 1.354 -17.418 1.00 77.81 95 ASP A N 1
ATOM 734 C CA . ASP A 1 95 ? 15.356 0.171 -18.048 1.00 77.81 95 ASP A CA 1
ATOM 735 C C . ASP A 1 95 ? 16.399 -0.484 -17.129 1.00 77.81 95 ASP A C 1
ATOM 737 O O . ASP A 1 95 ? 16.431 -1.706 -17.011 1.00 77.81 95 ASP A O 1
ATOM 741 N N . ASP A 1 96 ? 17.1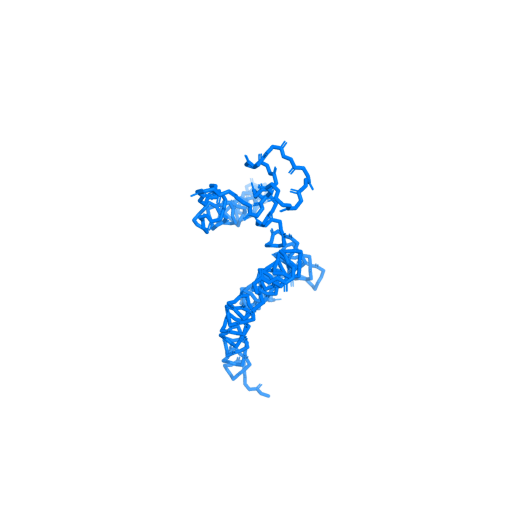80 0.308 -16.389 1.00 74.75 96 ASP A N 1
ATOM 742 C CA . ASP A 1 96 ? 18.144 -0.199 -15.405 1.00 74.75 96 ASP A CA 1
ATOM 743 C C . ASP A 1 96 ? 17.423 -0.811 -14.191 1.00 74.75 96 ASP A C 1
ATOM 745 O O . ASP A 1 96 ? 17.735 -1.925 -13.775 1.00 74.75 96 ASP A O 1
ATOM 749 N N . ALA A 1 97 ? 16.398 -0.129 -13.664 1.00 75.38 97 ALA A N 1
ATOM 750 C CA . ALA A 1 97 ? 15.603 -0.607 -12.528 1.00 75.38 97 ALA A CA 1
ATOM 751 C C . ALA A 1 97 ? 14.819 -1.898 -12.837 1.00 75.38 97 ALA A C 1
ATOM 753 O O . ALA A 1 97 ? 14.642 -2.749 -11.968 1.00 75.38 97 ALA A O 1
ATOM 754 N N . THR A 1 98 ? 14.367 -2.079 -14.082 1.00 74.62 98 THR A N 1
ATOM 755 C CA . THR A 1 98 ? 13.584 -3.257 -14.501 1.00 74.62 98 THR A CA 1
ATOM 756 C C . THR A 1 98 ? 14.426 -4.399 -15.078 1.00 74.62 98 THR A C 1
ATOM 758 O O . THR A 1 98 ? 13.898 -5.492 -15.286 1.00 74.62 98 THR A O 1
ATOM 761 N N . SER A 1 99 ? 15.724 -4.180 -15.318 1.00 78.19 99 SER A N 1
ATOM 762 C CA . SER A 1 99 ? 16.655 -5.186 -15.858 1.00 78.19 99 SER A CA 1
ATOM 763 C C . SER A 1 99 ? 17.497 -5.900 -14.793 1.00 78.19 99 SER A C 1
ATOM 765 O O . SER A 1 99 ? 18.347 -6.726 -15.136 1.00 78.19 99 SER A O 1
ATOM 767 N N . LEU A 1 100 ? 17.246 -5.632 -13.506 1.00 71.81 100 LEU A N 1
ATOM 768 C CA . LEU A 1 100 ? 17.913 -6.300 -12.388 1.00 71.81 100 LEU A CA 1
ATOM 769 C C . LEU A 1 100 ? 17.773 -7.828 -12.476 1.00 71.81 100 LEU A C 1
ATOM 771 O O . LEU A 1 100 ? 16.683 -8.382 -12.618 1.00 71.81 100 LEU A O 1
ATOM 775 N N . THR A 1 101 ? 18.903 -8.526 -12.365 1.00 70.69 101 THR A N 1
ATOM 776 C CA . THR A 1 101 ? 18.975 -9.996 -12.444 1.00 70.69 101 THR A CA 1
ATOM 777 C C . THR A 1 101 ? 18.574 -10.698 -11.145 1.00 70.69 101 THR A C 1
ATOM 779 O O . THR A 1 101 ? 18.401 -11.916 -11.124 1.00 70.69 101 THR A O 1
ATOM 782 N N . HIS A 1 102 ? 18.439 -9.944 -10.054 1.00 68.81 102 HIS A N 1
ATOM 783 C CA . HIS A 1 102 ? 18.034 -10.402 -8.727 1.00 68.81 102 HIS A CA 1
ATOM 784 C C . HIS A 1 102 ? 16.930 -9.496 -8.177 1.00 68.81 102 HIS A C 1
ATOM 786 O O . HIS A 1 102 ? 16.839 -8.329 -8.550 1.00 68.81 102 HIS A O 1
ATOM 792 N N . ARG A 1 103 ? 16.074 -10.026 -7.293 1.00 63.31 103 ARG A N 1
ATOM 793 C CA . ARG A 1 103 ? 15.043 -9.204 -6.641 1.00 63.31 103 ARG A CA 1
ATOM 794 C C . ARG A 1 103 ? 15.698 -8.292 -5.596 1.00 63.31 103 ARG A C 1
ATOM 796 O O . ARG A 1 103 ? 16.498 -8.807 -4.808 1.00 63.31 103 ARG A O 1
ATOM 803 N N . PRO A 1 104 ? 15.366 -6.991 -5.556 1.00 65.44 104 PRO A N 1
ATOM 804 C CA . PRO A 1 104 ? 15.898 -6.102 -4.536 1.00 65.44 104 PRO A CA 1
ATOM 805 C C . PRO A 1 104 ? 15.401 -6.485 -3.138 1.00 65.44 104 PRO A C 1
ATOM 807 O O . PRO A 1 104 ? 14.437 -7.235 -2.960 1.00 65.44 104 PRO A O 1
ATOM 810 N N . PHE A 1 105 ? 16.104 -5.985 -2.124 1.00 60.97 105 PHE A N 1
ATOM 811 C CA . PHE A 1 105 ? 15.929 -6.421 -0.741 1.00 60.97 105 PHE A CA 1
ATOM 812 C C . PHE A 1 105 ? 14.584 -6.006 -0.116 1.00 60.97 105 PHE A C 1
ATOM 814 O O . PHE A 1 105 ? 14.080 -6.753 0.722 1.00 60.97 105 PHE A O 1
ATOM 821 N N . LEU A 1 106 ? 13.980 -4.874 -0.511 1.00 57.22 106 LEU A N 1
ATOM 822 C CA . LEU A 1 106 ? 12.689 -4.417 0.041 1.00 57.22 106 LEU A CA 1
ATOM 823 C C . LEU A 1 106 ? 11.485 -5.119 -0.598 1.00 57.22 106 LEU A C 1
ATOM 825 O O . LEU A 1 106 ? 10.476 -5.313 0.078 1.00 57.22 106 LEU A O 1
ATOM 829 N N . HIS A 1 107 ? 11.614 -5.588 -1.839 1.00 57.50 107 HIS A N 1
ATOM 830 C CA . HIS A 1 107 ? 10.618 -6.407 -2.525 1.00 57.50 107 HIS A CA 1
ATOM 831 C C . HIS A 1 107 ? 10.417 -7.775 -1.842 1.00 57.50 107 HIS A C 1
ATOM 833 O O . HIS A 1 107 ? 9.437 -8.479 -2.095 1.00 57.50 107 HIS A O 1
ATOM 839 N N . ASN A 1 108 ? 11.307 -8.155 -0.917 1.00 55.41 108 ASN A N 1
ATOM 840 C CA . ASN A 1 108 ? 11.001 -9.173 0.077 1.00 55.41 108 ASN A CA 1
ATOM 841 C C . ASN A 1 108 ? 10.079 -8.557 1.144 1.00 55.41 108 ASN A C 1
ATOM 843 O O . ASN A 1 108 ? 10.540 -7.940 2.107 1.00 55.41 108 ASN A O 1
ATOM 847 N N . SER A 1 109 ? 8.769 -8.747 0.967 1.00 58.56 109 SER A N 1
ATOM 848 C CA . SER A 1 109 ? 7.649 -8.175 1.740 1.00 58.56 109 SER A CA 1
ATOM 849 C C . SER A 1 109 ? 7.839 -8.207 3.267 1.00 58.56 109 SER A C 1
ATOM 851 O O . SER A 1 109 ? 7.275 -7.390 3.989 1.00 58.56 109 SER A O 1
ATOM 853 N N . MET A 1 110 ? 8.677 -9.119 3.765 1.00 58.72 110 MET A N 1
ATOM 854 C CA . MET A 1 110 ? 9.105 -9.236 5.159 1.00 58.72 110 MET A CA 1
ATOM 855 C C . MET A 1 110 ? 9.732 -7.965 5.748 1.00 58.72 110 MET A C 1
ATOM 857 O O . MET A 1 110 ? 9.468 -7.664 6.909 1.00 58.72 110 MET A O 1
ATOM 861 N N . ILE A 1 111 ? 10.544 -7.210 4.995 1.00 64.12 111 ILE A N 1
ATOM 862 C CA . ILE A 1 111 ? 11.167 -5.983 5.531 1.00 64.12 111 ILE A CA 1
ATOM 863 C C . ILE A 1 111 ? 10.109 -4.894 5.713 1.00 64.12 111 ILE A C 1
ATOM 865 O O . ILE A 1 111 ? 10.085 -4.224 6.743 1.00 64.12 111 ILE A O 1
ATOM 869 N N . PHE A 1 112 ? 9.188 -4.768 4.758 1.00 64.31 112 PHE A N 1
ATOM 870 C CA . PHE A 1 112 ? 8.084 -3.817 4.851 1.00 64.31 112 PHE A CA 1
ATOM 871 C C . PHE A 1 112 ? 7.131 -4.164 6.000 1.00 64.31 112 PHE A C 1
ATOM 873 O O . PHE A 1 112 ? 6.777 -3.297 6.796 1.00 64.31 112 PHE A O 1
ATOM 880 N N . VAL A 1 113 ? 6.796 -5.450 6.152 1.00 66.00 113 VAL A N 1
ATOM 881 C CA . VAL A 1 113 ? 6.015 -5.961 7.289 1.00 66.00 113 VAL A CA 1
ATOM 882 C C . VAL A 1 113 ? 6.728 -5.685 8.616 1.00 66.00 113 VAL A C 1
ATOM 884 O O . VAL A 1 113 ? 6.085 -5.241 9.563 1.00 66.00 113 VAL A O 1
ATOM 887 N N . ALA A 1 114 ? 8.047 -5.882 8.695 1.00 67.44 114 ALA A N 1
ATOM 888 C CA . ALA A 1 114 ? 8.822 -5.600 9.902 1.00 67.44 114 ALA A CA 1
ATOM 889 C C . ALA A 1 114 ? 8.845 -4.100 10.246 1.00 67.44 114 ALA A C 1
ATOM 891 O O . ALA A 1 114 ? 8.654 -3.738 11.408 1.00 67.44 114 ALA A O 1
ATOM 892 N N . LEU A 1 115 ? 9.024 -3.223 9.252 1.00 71.00 115 LEU A N 1
ATOM 893 C CA . LEU A 1 115 ? 8.982 -1.772 9.449 1.00 71.00 115 LEU A CA 1
ATOM 894 C C . LEU A 1 115 ? 7.593 -1.314 9.899 1.00 71.00 115 LEU A C 1
ATOM 896 O O . LEU A 1 115 ? 7.485 -0.585 10.885 1.00 71.00 115 LEU A O 1
ATOM 900 N N . PHE A 1 116 ? 6.533 -1.801 9.255 1.00 70.25 116 PHE A N 1
ATOM 901 C CA . PHE A 1 116 ? 5.158 -1.468 9.622 1.00 70.25 116 PHE A CA 1
ATOM 902 C C . PHE A 1 116 ? 4.796 -1.979 11.026 1.00 70.25 116 PHE A C 1
ATOM 904 O O . PHE A 1 116 ? 4.258 -1.228 11.839 1.00 70.25 116 PHE A O 1
ATOM 911 N N . ALA A 1 117 ? 5.180 -3.214 11.364 1.00 70.12 117 ALA A N 1
ATOM 912 C CA . ALA A 1 117 ? 5.011 -3.769 12.706 1.00 70.12 117 ALA A CA 1
ATOM 913 C C . ALA A 1 117 ? 5.789 -2.965 13.762 1.00 70.12 117 ALA A C 1
ATOM 915 O O . ALA A 1 117 ? 5.268 -2.708 14.849 1.00 70.12 117 ALA A O 1
ATOM 916 N N . SER A 1 118 ? 7.010 -2.520 13.444 1.00 71.31 118 SER A N 1
ATOM 917 C CA . SER A 1 118 ? 7.810 -1.676 14.339 1.00 71.31 118 SER A CA 1
ATOM 918 C C . SER A 1 118 ? 7.174 -0.300 14.558 1.00 71.31 118 SER A C 1
ATOM 920 O O . SER A 1 118 ? 7.115 0.165 15.696 1.00 71.31 118 SER A O 1
ATOM 922 N N . MET A 1 119 ? 6.610 0.308 13.508 1.00 74.69 119 MET A N 1
ATOM 923 C CA . MET A 1 119 ? 5.887 1.576 13.589 1.00 74.69 119 MET A CA 1
ATOM 924 C C . MET A 1 119 ? 4.653 1.439 14.483 1.00 74.69 119 MET A C 1
ATOM 926 O O . MET A 1 119 ? 4.523 2.193 15.445 1.00 74.69 119 MET A O 1
ATOM 930 N N . ILE A 1 120 ? 3.809 0.429 14.250 1.00 72.12 120 ILE A N 1
ATOM 931 C CA . ILE A 1 120 ? 2.643 0.138 15.099 1.00 72.12 120 ILE A CA 1
ATOM 932 C C . ILE A 1 120 ? 3.075 -0.085 16.554 1.00 72.12 120 ILE A C 1
ATOM 934 O O . ILE A 1 120 ? 2.511 0.518 17.464 1.00 72.12 120 ILE A O 1
ATOM 938 N N . THR A 1 121 ? 4.123 -0.882 16.786 1.00 69.75 121 THR A N 1
ATOM 939 C CA . THR A 1 121 ? 4.651 -1.138 18.137 1.00 69.75 121 THR A CA 1
ATOM 940 C C . THR A 1 121 ? 5.133 0.148 18.804 1.00 69.75 121 THR A C 1
ATOM 942 O O . THR A 1 121 ? 4.877 0.356 19.986 1.00 69.75 121 THR A O 1
ATOM 945 N N . SER A 1 122 ? 5.798 1.035 18.061 1.00 70.12 122 SER A N 1
ATOM 946 C CA . SER A 1 122 ? 6.280 2.315 18.586 1.00 70.12 122 SER A CA 1
ATOM 947 C C . SER A 1 122 ? 5.133 3.253 18.966 1.00 70.12 122 SER A C 1
ATOM 949 O O . SER A 1 122 ? 5.179 3.847 20.041 1.00 70.12 122 SER A O 1
ATOM 951 N N . VAL A 1 123 ? 4.070 3.309 18.157 1.00 70.44 123 VAL A N 1
ATOM 952 C CA . VAL A 1 123 ? 2.863 4.101 18.434 1.00 70.44 123 VAL A CA 1
ATOM 953 C C . VAL A 1 123 ? 2.140 3.557 19.668 1.00 70.44 123 VAL A C 1
ATOM 955 O O . VAL A 1 123 ? 1.831 4.317 20.584 1.00 70.44 123 VAL A O 1
ATOM 958 N N . ILE A 1 124 ? 1.946 2.236 19.752 1.00 69.81 124 ILE A N 1
ATOM 959 C CA . ILE A 1 124 ? 1.335 1.583 20.921 1.00 69.81 124 ILE A CA 1
ATOM 960 C C . ILE A 1 124 ? 2.179 1.823 22.182 1.00 69.81 124 ILE A C 1
ATOM 962 O O . ILE A 1 124 ? 1.641 2.159 23.237 1.00 69.81 124 ILE A O 1
ATOM 966 N N . CYS A 1 125 ? 3.505 1.692 22.080 1.00 71.06 125 CYS A N 1
ATOM 967 C CA . CYS A 1 125 ? 4.427 1.911 23.193 1.00 71.06 125 CYS A CA 1
ATOM 968 C C . CYS A 1 125 ? 4.378 3.364 23.687 1.00 71.06 125 CYS A C 1
ATOM 970 O O . CYS A 1 125 ? 4.287 3.595 24.891 1.00 71.06 125 CYS A O 1
ATOM 972 N N . GLN A 1 126 ? 4.352 4.343 22.777 1.00 70.06 126 GLN A N 1
ATOM 973 C CA . GLN A 1 126 ? 4.197 5.759 23.120 1.00 70.06 126 GLN A CA 1
ATOM 974 C C . GLN A 1 126 ? 2.864 6.038 23.823 1.00 70.06 126 GLN A C 1
ATOM 976 O O . GLN A 1 126 ? 2.849 6.722 24.846 1.00 70.06 126 GLN A O 1
ATOM 981 N N . HIS A 1 127 ? 1.759 5.470 23.332 1.00 63.00 127 HIS A N 1
ATOM 982 C CA . HIS A 1 127 ? 0.437 5.644 23.940 1.00 63.00 127 HIS A CA 1
ATOM 983 C C . HIS A 1 127 ? 0.354 5.012 25.340 1.00 63.00 127 HIS A C 1
ATOM 985 O O . HIS A 1 127 ? -0.185 5.613 26.271 1.00 63.00 127 HIS A O 1
ATOM 991 N N . SER A 1 128 ? 0.942 3.823 25.516 1.00 64.38 128 SER A N 1
ATOM 992 C CA . SER A 1 128 ? 1.019 3.142 26.813 1.00 64.38 128 SER A CA 1
ATOM 993 C C . SER A 1 128 ? 1.917 3.889 27.806 1.00 64.38 128 SER A C 1
ATOM 995 O O . SER A 1 128 ? 1.574 3.980 28.985 1.00 64.38 128 SER A O 1
ATOM 997 N N . LEU A 1 129 ? 3.044 4.448 27.348 1.00 60.28 129 LEU A N 1
ATOM 998 C CA . LEU A 1 129 ? 3.945 5.264 28.168 1.00 60.28 129 LEU A CA 1
ATOM 999 C C . LEU A 1 129 ? 3.265 6.557 28.629 1.00 60.28 129 LEU A C 1
ATOM 1001 O O . LEU A 1 129 ? 3.281 6.859 29.822 1.00 60.28 129 LEU A O 1
ATOM 1005 N N . LEU A 1 130 ? 2.611 7.283 27.719 1.00 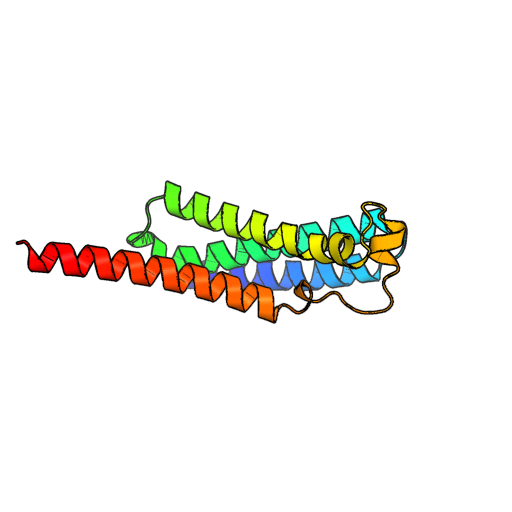59.16 130 LEU A N 1
ATOM 1006 C CA . LEU A 1 130 ? 1.861 8.499 28.049 1.00 59.16 130 LEU A CA 1
ATOM 1007 C C . LEU A 1 130 ? 0.714 8.218 29.032 1.00 59.16 130 LEU A C 1
ATOM 1009 O O . LEU A 1 130 ? 0.554 8.956 30.003 1.00 59.16 130 LEU A O 1
ATOM 1013 N N . GLY A 1 131 ? -0.022 7.117 28.846 1.00 54.94 131 GLY A N 1
ATOM 1014 C CA . GLY A 1 131 ? -1.043 6.675 29.800 1.00 54.94 131 GLY A CA 1
ATOM 1015 C C . GLY A 1 131 ? -0.465 6.369 31.187 1.00 54.94 131 GLY A C 1
ATOM 1016 O O . GLY A 1 131 ? -1.004 6.819 32.195 1.00 54.94 131 GLY A O 1
ATOM 1017 N N . SER A 1 132 ? 0.669 5.663 31.255 1.00 55.16 132 SER A N 1
ATOM 1018 C CA . SER A 1 132 ? 1.324 5.330 32.531 1.00 55.16 132 SER A CA 1
ATOM 1019 C C . SER A 1 132 ? 1.879 6.550 33.279 1.00 55.16 132 SER A C 1
ATOM 1021 O O . SER A 1 132 ? 1.798 6.605 34.505 1.00 55.16 132 SER A O 1
ATOM 1023 N N . LEU A 1 133 ? 2.375 7.561 32.557 1.00 55.09 133 LEU A N 1
ATOM 1024 C CA . LEU A 1 133 ? 2.828 8.824 33.145 1.00 55.09 133 LEU A CA 1
ATOM 1025 C C . LEU A 1 133 ? 1.657 9.635 33.714 1.00 55.09 133 LEU A C 1
ATOM 1027 O O . LEU A 1 133 ? 1.800 10.226 34.780 1.00 55.09 133 LEU A O 1
ATOM 1031 N N . TRP A 1 134 ? 0.491 9.613 33.061 1.00 47.34 134 TRP A N 1
ATOM 1032 C CA . TRP A 1 134 ? -0.713 10.283 33.560 1.00 47.34 134 TRP A CA 1
ATOM 1033 C C . TRP A 1 134 ? -1.205 9.685 34.888 1.00 47.34 134 TRP A C 1
ATOM 1035 O O . TRP A 1 134 ? -1.502 10.425 35.822 1.00 47.34 134 TRP A O 1
ATOM 1045 N N . PHE A 1 135 ? -1.218 8.353 35.016 1.00 52.19 135 PHE A N 1
ATOM 1046 C CA . PHE A 1 135 ? -1.585 7.674 36.270 1.00 52.19 135 PHE A CA 1
ATOM 1047 C C . PHE A 1 135 ? -0.553 7.838 37.393 1.00 52.19 135 PHE A C 1
ATOM 1049 O O . PHE A 1 135 ? -0.902 7.682 38.557 1.00 52.19 135 PHE A O 1
ATOM 1056 N N . SER A 1 136 ? 0.705 8.143 37.070 1.00 50.09 136 SER A N 1
ATOM 1057 C CA . SER A 1 136 ? 1.755 8.335 38.077 1.00 50.09 136 SER A CA 1
ATOM 1058 C C . SER A 1 136 ? 1.810 9.758 38.649 1.00 50.09 136 SER A C 1
ATOM 1060 O O . SER A 1 136 ? 2.537 9.978 39.618 1.00 50.09 136 SER A O 1
ATOM 1062 N N . VAL A 1 137 ? 1.105 10.721 38.046 1.00 55.00 137 VAL A N 1
ATOM 1063 C CA . VAL A 1 137 ? 1.105 12.142 38.451 1.00 55.00 137 VAL A CA 1
ATOM 1064 C C . VAL A 1 137 ? -0.256 12.585 39.029 1.00 55.00 137 VAL A C 1
ATOM 1066 O O . VAL A 1 137 ? -0.347 13.683 39.574 1.00 55.00 137 VAL A O 1
ATOM 1069 N N . GLY A 1 138 ? -1.297 11.745 38.938 1.00 44.53 138 GLY A N 1
ATOM 1070 C CA . GLY A 1 138 ? -2.655 12.001 39.450 1.00 44.53 138 GLY A CA 1
ATOM 1071 C C . GLY A 1 138 ? -2.927 11.477 40.855 1.00 44.53 138 GLY A C 1
ATOM 1072 O O . GLY A 1 138 ? -2.322 10.453 41.239 1.00 44.53 138 GLY A O 1
#

Secondary structure (DSSP, 8-state):
--HHHHHHHHHHHHHHHHHHHHHHHHH--SSHHHHHHHHHHHHHHHHHHHHHHHHHHTTTTS-HHHHHHHHHHHHHHHHTTTHHHHHHTTSS-HHHHH--SS--STTSHHHHHHHHHHHHHHHHHHHHHHHHHHHHH-

Organism: Culex pipiens (NCBI:txid7175)